Protein AF-A0A7G8WUL8-F1 (afdb_monomer)

Mean predicted aligned error: 6.6 Å

Radius of gyration: 17.65 Å; Cα contacts (8 Å, |Δi|>4): 79; chains: 1; bounding box: 44×27×55 Å

Solvent-accessible surface area (backbone atoms only — not comparable to full-atom values): 6564 Å² total; per-residue (Å²): 138,85,88,88,76,93,75,81,54,93,53,70,53,57,50,49,51,51,50,50,52,53,52,50,50,51,55,49,52,52,48,54,51,52,44,57,76,69,63,61,52,64,77,49,30,41,63,53,10,38,62,48,10,49,48,51,38,53,45,38,56,72,45,48,27,46,50,49,13,63,76,69,70,48,49,69,77,44,41,43,45,54,65,74,70,30,57,71,54,51,47,50,54,25,29,52,50,16,31,51,52,16,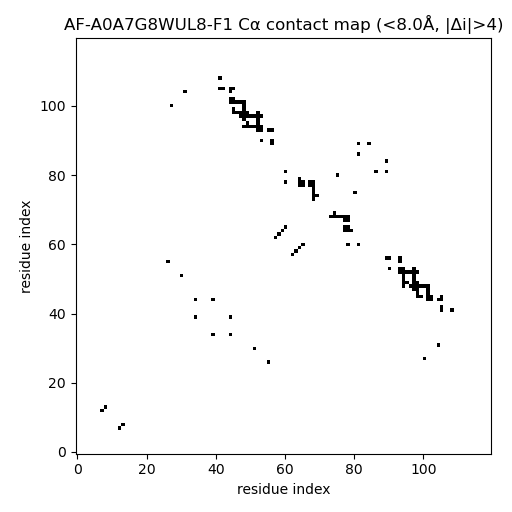45,50,52,36,51,48,56,53,53,53,53,54,56,62,65,73,75,112

Sequence (120 aa):
MMGSEFYFSFGPDVSGVLIHIMVGAGYGAVFAVVVRMLKLGSPMLLVAGLPWGALVFLFSAFLALPLMAAIFNSGDQITHIAKSAGWGTVFTEHLVFGVVLGALLMLGVRSWKRVSSSAV

pLDDT: mean 87.97, std 12.49, range [35.62, 98.25]

Foldseek 3Di:
DDDDPPDDDDPVVVVVVVVVVVVLVVLLVVLVVVCVVVVDDLVVLLVQLQVSLQVCLCCCQPPVQVVVCVVVVVPPVRNCPCVVVPVVVSSVVSSVSSNVSSVVVSVVVVVVVVVVVVVD

Secondary structure (DSSP, 8-state):
---------TTHHHHHHHHHHHHHHHHHHHHHHHHHHTT--TTHHHHHHHHHHHHHHHHIIIIIHHHHHHHTT-THHHHTHHHHS-HHHHHHHHHHHHHHHHHHHHHHHHHHHHHHHT--

Structure (mmCIF, N/CA/C/O backbone):
data_AF-A0A7G8WUL8-F1
#
_entry.id   AF-A0A7G8WUL8-F1
#
loop_
_atom_site.group_PDB
_atom_site.id
_atom_site.type_symbol
_atom_site.label_atom_id
_atom_site.label_alt_id
_atom_site.label_comp_id
_atom_site.label_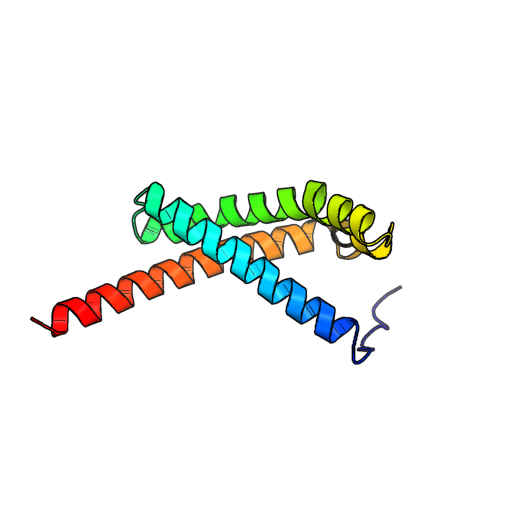asym_id
_atom_site.label_entity_id
_atom_site.label_seq_id
_atom_site.pdbx_PDB_ins_code
_atom_site.Cartn_x
_atom_site.Cartn_y
_atom_site.Cartn_z
_atom_site.occupancy
_atom_site.B_iso_or_equiv
_atom_site.auth_seq_id
_atom_site.auth_comp_id
_atom_site.auth_asym_id
_atom_site.auth_atom_id
_atom_site.pdbx_PDB_model_num
ATOM 1 N N . MET A 1 1 ? 0.607 5.192 -29.927 1.00 35.62 1 MET A N 1
ATOM 2 C CA . MET A 1 1 ? 0.177 3.880 -30.449 1.00 35.62 1 MET A CA 1
ATOM 3 C C . MET A 1 1 ? -0.851 3.324 -29.479 1.00 35.62 1 MET A C 1
ATOM 5 O O . MET A 1 1 ? -0.552 3.247 -28.297 1.00 35.62 1 MET A O 1
ATOM 9 N N . MET A 1 2 ? -2.077 3.083 -29.948 1.00 41.06 2 MET A N 1
ATOM 10 C CA . MET A 1 2 ? -3.180 2.527 -29.156 1.00 41.06 2 MET A CA 1
ATOM 11 C C . MET A 1 2 ? -3.214 1.004 -29.335 1.00 41.06 2 MET A C 1
ATOM 13 O O . MET A 1 2 ? -3.304 0.539 -30.465 1.00 41.06 2 MET A O 1
ATOM 17 N N . GLY A 1 3 ? -3.175 0.270 -28.218 1.00 50.78 3 GLY A N 1
ATOM 18 C CA . GLY A 1 3 ? -3.910 -0.985 -28.010 1.00 50.78 3 GLY A CA 1
ATOM 19 C C . GLY A 1 3 ? -3.618 -2.193 -28.906 1.00 50.78 3 GLY A C 1
ATOM 20 O O . GLY A 1 3 ? -4.551 -2.707 -29.515 1.00 50.78 3 GLY A O 1
ATOM 21 N N . SER A 1 4 ? -2.392 -2.721 -28.916 1.00 56.22 4 SER A N 1
ATOM 22 C CA . SER A 1 4 ? -2.108 -4.028 -29.537 1.00 56.22 4 SER A CA 1
ATOM 23 C C . SER A 1 4 ? -1.293 -4.973 -28.643 1.00 56.22 4 SER A C 1
ATOM 25 O O . SER A 1 4 ? -0.286 -5.503 -29.089 1.00 56.22 4 SER A O 1
ATOM 27 N N . GLU A 1 5 ? -1.710 -5.198 -27.392 1.00 55.25 5 GLU A N 1
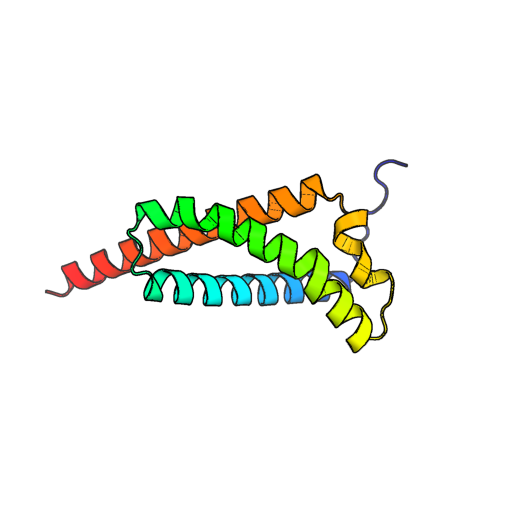ATOM 28 C CA . GLU A 1 5 ? -1.037 -6.131 -26.463 1.00 55.25 5 GLU A CA 1
ATOM 29 C C . GLU A 1 5 ? -2.076 -6.880 -25.592 1.00 55.25 5 GLU A C 1
ATOM 31 O O . GLU A 1 5 ? -2.117 -6.740 -24.376 1.00 55.25 5 GLU A O 1
ATOM 36 N N . PHE A 1 6 ? -2.974 -7.663 -26.204 1.00 58.12 6 PHE A N 1
ATOM 37 C CA . PHE A 1 6 ? -3.731 -8.719 -25.495 1.00 58.12 6 PHE A CA 1
ATOM 38 C C . PHE A 1 6 ? -2.994 -10.064 -25.594 1.00 58.12 6 PHE A C 1
ATOM 40 O O . PHE A 1 6 ? -3.607 -11.116 -25.774 1.00 58.12 6 PHE A O 1
ATOM 47 N N . TYR A 1 7 ? -1.665 -10.037 -25.559 1.00 59.44 7 TYR A N 1
ATOM 48 C CA . TYR A 1 7 ? -0.856 -11.244 -25.599 1.00 59.44 7 TYR A CA 1
ATOM 49 C C . TYR A 1 7 ? -0.371 -11.551 -24.187 1.00 59.44 7 TYR A C 1
ATOM 51 O O .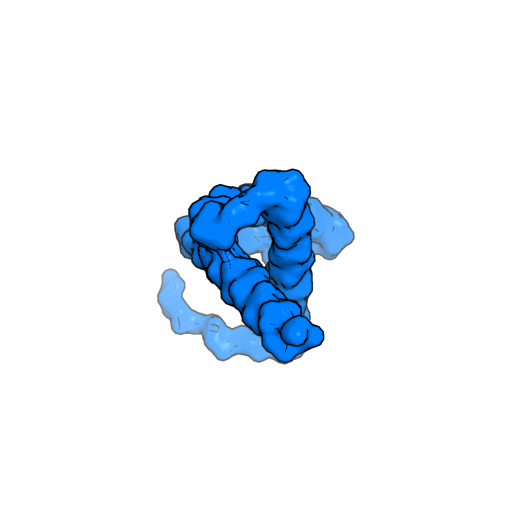 TYR A 1 7 ? 0.511 -10.875 -23.670 1.00 59.44 7 TYR A O 1
ATOM 59 N N . PHE A 1 8 ? -0.979 -12.562 -23.566 1.00 64.50 8 PHE A N 1
ATOM 60 C CA . PHE A 1 8 ? -0.523 -13.079 -22.283 1.00 64.50 8 PHE A CA 1
ATOM 61 C C . PHE A 1 8 ? 0.480 -14.208 -22.519 1.00 64.50 8 PHE A C 1
ATOM 63 O O . PHE A 1 8 ? 0.140 -15.261 -23.065 1.00 64.50 8 PHE A O 1
ATOM 70 N N . SER A 1 9 ? 1.718 -14.005 -22.090 1.00 75.62 9 SER A N 1
ATOM 71 C CA . SER A 1 9 ? 2.714 -15.060 -22.000 1.00 75.62 9 SER A CA 1
ATOM 72 C C . SER A 1 9 ? 2.441 -15.925 -20.767 1.00 75.62 9 SER A C 1
ATOM 74 O O . SER A 1 9 ? 2.491 -15.485 -19.614 1.00 75.62 9 SER A O 1
ATOM 76 N N . PHE A 1 10 ? 2.127 -17.199 -21.009 1.00 71.06 10 PHE A N 1
ATOM 77 C CA . PHE A 1 10 ? 1.960 -18.172 -19.936 1.00 71.06 10 PHE A CA 1
ATOM 78 C C . PHE A 1 10 ? 3.305 -18.358 -19.214 1.00 71.06 10 PHE A C 1
ATOM 80 O O . PHE A 1 10 ? 4.262 -18.870 -19.788 1.00 71.06 10 PHE A O 1
ATOM 87 N N . GLY A 1 11 ? 3.389 -17.889 -17.967 1.00 80.31 11 GLY A N 1
ATOM 88 C CA . GLY A 1 11 ? 4.616 -17.867 -17.166 1.00 80.31 11 GLY A CA 1
ATOM 89 C C . GLY A 1 11 ? 4.852 -16.492 -16.534 1.00 80.31 11 GLY A C 1
ATOM 90 O O . GLY A 1 11 ? 4.453 -16.318 -15.382 1.00 80.31 11 GLY A O 1
ATOM 91 N N . PRO A 1 12 ? 5.464 -15.523 -17.243 1.00 80.69 12 PRO A N 1
ATOM 92 C CA . PRO A 1 12 ? 5.743 -14.183 -16.715 1.00 80.69 12 PRO A CA 1
ATOM 93 C C . PRO A 1 12 ? 4.500 -13.439 -16.218 1.00 80.69 12 PRO A C 1
ATOM 95 O O . PRO A 1 12 ? 4.528 -12.847 -15.142 1.00 80.69 12 PRO A O 1
ATOM 98 N N . ASP A 1 13 ? 3.386 -13.521 -16.945 1.00 81.75 13 ASP A N 1
ATOM 99 C CA . ASP A 1 13 ? 2.196 -12.751 -16.571 1.00 81.75 13 ASP A CA 1
ATOM 100 C C . ASP A 1 13 ? 1.466 -13.387 -15.389 1.00 81.75 13 ASP A C 1
ATOM 102 O O . ASP A 1 13 ? 1.016 -12.701 -14.473 1.00 81.75 13 ASP A O 1
ATOM 106 N N . VAL A 1 14 ? 1.407 -14.721 -15.360 1.00 87.94 14 VAL A N 1
ATOM 107 C CA . VAL A 1 14 ? 0.818 -15.467 -14.240 1.00 87.94 14 VAL A CA 1
ATOM 108 C C . VAL A 1 14 ? 1.646 -15.266 -12.973 1.00 87.94 14 VAL A C 1
ATOM 110 O O . VAL A 1 14 ? 1.084 -15.012 -11.909 1.00 87.94 14 VAL A O 1
ATOM 113 N N . SER A 1 15 ? 2.976 -15.350 -13.069 1.00 86.44 15 SER A N 1
ATOM 114 C CA . SER A 1 15 ? 3.854 -15.122 -11.921 1.00 86.44 15 SER A CA 1
ATOM 115 C C . SER A 1 15 ? 3.770 -13.674 -11.441 1.00 86.44 15 SER A C 1
ATOM 117 O O . SER A 1 15 ? 3.651 -13.453 -10.237 1.00 86.44 15 SER A O 1
ATOM 119 N N . GLY A 1 16 ? 3.717 -12.704 -12.358 1.00 85.69 16 GLY A N 1
ATOM 120 C CA . GLY A 1 16 ? 3.494 -11.294 -12.049 1.00 85.69 16 GLY A CA 1
ATOM 121 C C . GLY A 1 16 ? 2.196 -11.069 -11.273 1.00 85.69 16 GLY A C 1
ATOM 122 O O . GLY A 1 16 ? 2.222 -10.453 -10.208 1.00 85.69 16 GLY A O 1
ATOM 123 N N . VAL A 1 17 ? 1.079 -11.636 -11.738 1.00 87.81 17 VAL A N 1
ATOM 124 C CA . VAL A 1 17 ? -0.218 -11.565 -11.042 1.00 87.81 17 VAL A CA 1
ATOM 125 C C . VAL A 1 17 ? -0.149 -12.218 -9.660 1.00 87.81 17 VAL A C 1
ATOM 127 O O . VAL A 1 17 ? -0.604 -11.628 -8.681 1.00 87.81 17 VAL A O 1
ATOM 130 N N . LEU A 1 18 ? 0.444 -13.408 -9.543 1.00 92.50 18 LEU A N 1
ATOM 131 C CA . LEU A 1 18 ? 0.571 -14.107 -8.261 1.00 92.50 18 LEU A CA 1
ATOM 132 C C . LEU A 1 18 ? 1.410 -13.312 -7.257 1.00 92.50 18 LEU A C 1
ATOM 134 O O . LEU A 1 18 ? 1.004 -13.159 -6.104 1.00 92.50 18 LEU A O 1
ATOM 138 N N . ILE A 1 19 ? 2.553 -12.778 -7.689 1.00 90.25 19 ILE A N 1
ATOM 139 C CA . ILE A 1 19 ? 3.410 -11.926 -6.860 1.00 90.25 19 ILE A CA 1
ATOM 140 C C . ILE A 1 19 ? 2.644 -10.671 -6.445 1.00 90.25 19 ILE A C 1
ATOM 142 O O . ILE A 1 19 ? 2.654 -10.318 -5.268 1.00 90.25 19 ILE A O 1
ATOM 146 N N . HIS A 1 20 ? 1.921 -10.040 -7.370 1.00 90.81 20 HIS A N 1
ATOM 147 C CA . HIS A 1 20 ? 1.127 -8.853 -7.079 1.00 90.81 20 HIS A CA 1
ATOM 148 C C . HIS A 1 20 ? 0.050 -9.126 -6.016 1.00 90.81 20 HIS A C 1
ATOM 150 O O . HIS A 1 20 ? -0.076 -8.368 -5.053 1.00 90.81 20 HIS A O 1
ATOM 156 N N . ILE A 1 21 ? -0.672 -10.247 -6.128 1.00 93.62 21 ILE A N 1
ATOM 157 C CA . ILE A 1 21 ? -1.674 -10.667 -5.137 1.00 93.62 21 ILE A CA 1
ATOM 158 C C . ILE A 1 21 ? -1.018 -10.946 -3.780 1.00 93.62 21 ILE A C 1
ATOM 160 O O . ILE A 1 21 ? -1.517 -10.479 -2.756 1.00 93.62 21 ILE A O 1
ATOM 164 N N . MET A 1 22 ? 0.100 -11.679 -3.749 1.00 95.69 22 MET A N 1
ATOM 165 C CA . MET A 1 22 ? 0.807 -12.009 -2.505 1.00 95.69 22 MET A CA 1
ATOM 166 C C . MET A 1 22 ? 1.328 -10.758 -1.790 1.00 95.69 22 MET A C 1
ATOM 168 O O . MET A 1 22 ? 1.138 -10.610 -0.583 1.00 95.69 22 MET A O 1
ATOM 172 N N . VAL A 1 23 ? 1.936 -9.831 -2.530 1.00 94.75 23 VAL A N 1
ATOM 173 C CA . VAL A 1 23 ? 2.424 -8.555 -1.991 1.00 94.75 23 VAL A CA 1
ATOM 174 C C . VAL A 1 23 ? 1.255 -7.696 -1.500 1.00 94.75 23 VAL A C 1
ATOM 176 O O . VAL A 1 23 ? 1.307 -7.170 -0.386 1.00 94.75 23 VAL A O 1
ATOM 179 N N . GLY A 1 24 ? 0.162 -7.619 -2.267 1.00 95.69 24 GLY A N 1
ATOM 180 C CA . GLY A 1 24 ? -1.064 -6.929 -1.861 1.00 95.69 24 GLY A CA 1
ATOM 181 C C . GLY A 1 24 ? -1.664 -7.498 -0.571 1.00 95.69 24 GLY A C 1
ATOM 182 O O . GLY A 1 24 ? -2.013 -6.742 0.339 1.00 95.69 24 GLY A O 1
ATOM 183 N N . ALA A 1 25 ? -1.716 -8.826 -0.438 1.00 96.31 25 ALA A N 1
ATOM 184 C CA . ALA A 1 25 ? -2.146 -9.498 0.787 1.00 96.31 25 ALA A CA 1
ATOM 185 C C . ALA A 1 25 ? -1.210 -9.196 1.970 1.00 96.31 25 ALA A C 1
ATOM 187 O O . ALA A 1 25 ? -1.686 -8.958 3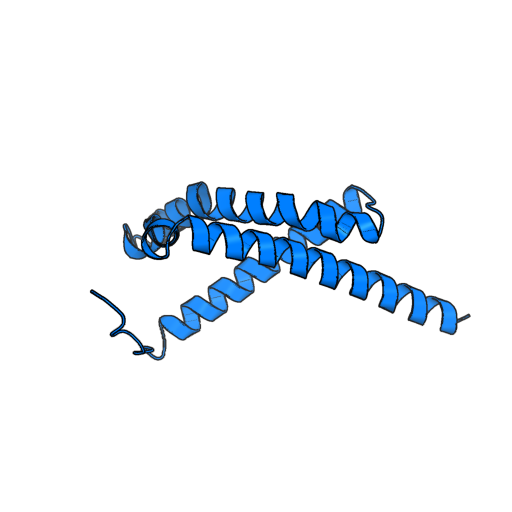.082 1.00 96.31 25 ALA A O 1
ATOM 188 N N . GLY A 1 26 ? 0.104 -9.134 1.730 1.00 97.56 26 GLY A N 1
ATOM 189 C CA . GLY A 1 26 ? 1.104 -8.728 2.719 1.00 97.56 26 GLY A CA 1
ATOM 190 C C . GLY A 1 26 ? 0.851 -7.319 3.261 1.00 97.56 26 GLY A C 1
ATOM 191 O O . GLY A 1 26 ? 0.721 -7.141 4.474 1.00 97.56 26 GLY A O 1
ATOM 192 N N . TYR A 1 27 ? 0.680 -6.324 2.383 1.00 97.75 27 TYR A N 1
ATOM 193 C CA . TYR A 1 27 ? 0.285 -4.973 2.802 1.00 97.75 27 TYR A CA 1
ATOM 194 C C . TYR A 1 27 ? -1.064 -4.966 3.530 1.00 97.75 27 TYR A C 1
ATOM 196 O O . TYR A 1 27 ? -1.231 -4.246 4.514 1.00 97.75 27 TYR A O 1
ATOM 204 N N . GLY A 1 28 ? -2.009 -5.799 3.090 1.00 96.75 28 GLY A N 1
ATOM 205 C CA . GLY A 1 28 ? -3.298 -5.989 3.748 1.00 96.75 28 GLY A CA 1
ATOM 206 C C . GLY A 1 28 ? -3.180 -6.459 5.198 1.00 96.75 28 GLY A C 1
ATOM 207 O O . GLY A 1 28 ? -3.827 -5.911 6.094 1.00 96.75 28 GLY A O 1
ATOM 208 N N . ALA A 1 29 ? -2.311 -7.438 5.447 1.00 97.38 29 ALA A N 1
ATOM 209 C CA . ALA A 1 29 ? -2.037 -7.946 6.785 1.00 97.38 29 ALA A CA 1
ATOM 210 C C . ALA A 1 29 ? -1.400 -6.872 7.680 1.00 97.38 29 ALA A C 1
ATOM 212 O O . ALA A 1 29 ? -1.832 -6.689 8.820 1.00 97.38 29 ALA A O 1
ATOM 213 N N . VAL A 1 30 ? -0.429 -6.112 7.158 1.00 97.69 30 VAL A N 1
ATOM 214 C CA . VAL A 1 30 ? 0.194 -5.006 7.905 1.00 97.69 30 VAL A CA 1
ATOM 215 C C . VAL A 1 30 ? -0.845 -3.944 8.266 1.00 97.69 30 VAL A C 1
ATOM 217 O O . VAL A 1 30 ? -0.903 -3.521 9.420 1.00 97.69 30 VAL A O 1
ATOM 220 N N . PHE A 1 31 ? -1.722 -3.563 7.335 1.00 97.19 31 PHE A N 1
ATOM 221 C CA . PHE A 1 31 ? -2.810 -2.629 7.621 1.00 97.19 31 PHE A CA 1
ATOM 222 C C . PHE A 1 31 ? -3.712 -3.122 8.752 1.00 97.19 31 PHE A C 1
ATOM 224 O O . PHE A 1 31 ? -4.015 -2.365 9.672 1.00 97.19 31 PHE A O 1
ATOM 231 N N . ALA A 1 32 ? -4.111 -4.397 8.724 1.00 95.12 32 ALA A N 1
ATOM 232 C CA . ALA A 1 32 ? -4.947 -4.985 9.766 1.00 95.12 32 ALA A CA 1
ATOM 233 C C . ALA A 1 32 ? -4.276 -4.917 11.149 1.00 95.12 32 ALA A C 1
ATOM 235 O O . ALA A 1 32 ? -4.937 -4.598 12.143 1.00 95.12 32 ALA A O 1
ATOM 236 N N . VAL A 1 33 ? -2.962 -5.161 11.214 1.00 96.56 33 VAL A N 1
ATOM 237 C CA . VAL A 1 33 ? -2.166 -5.009 12.441 1.00 96.56 33 VAL A CA 1
ATOM 238 C C . VAL A 1 33 ? -2.151 -3.551 12.904 1.00 96.56 33 VAL A C 1
ATOM 240 O O . VAL A 1 33 ? -2.477 -3.284 14.061 1.00 96.56 33 VAL A O 1
ATOM 243 N N . VAL A 1 34 ? -1.853 -2.601 12.014 1.00 95.88 34 VAL A N 1
ATOM 244 C CA . VAL A 1 34 ? -1.810 -1.162 12.330 1.00 95.88 34 VAL A CA 1
ATOM 245 C C . VAL A 1 34 ? -3.159 -0.674 12.857 1.00 95.88 34 VAL A C 1
ATOM 247 O O . VAL A 1 34 ? -3.239 -0.068 13.924 1.00 95.88 34 VAL A O 1
ATOM 250 N N . VAL A 1 35 ? -4.243 -0.999 12.158 1.00 94.88 35 VAL A N 1
ATOM 251 C CA . VAL A 1 35 ? -5.615 -0.676 12.561 1.00 94.88 35 VAL A CA 1
ATOM 252 C C . VAL A 1 35 ? -5.936 -1.227 13.951 1.00 94.88 35 VAL A C 1
ATOM 254 O O . VAL A 1 35 ? -6.544 -0.531 14.770 1.00 94.88 35 VAL A O 1
ATOM 257 N N . ARG A 1 36 ? -5.531 -2.474 14.231 1.00 92.19 36 ARG A N 1
ATOM 258 C CA . ARG A 1 36 ? -5.732 -3.116 15.535 1.00 92.19 36 ARG A CA 1
ATOM 259 C C . ARG A 1 36 ? -4.961 -2.392 16.636 1.00 92.19 36 ARG A C 1
ATOM 261 O O . ARG A 1 36 ? -5.520 -2.178 17.710 1.00 92.19 36 ARG A O 1
ATOM 268 N N . MET A 1 37 ? -3.714 -2.001 16.377 1.00 95.31 37 MET A N 1
ATOM 269 C CA . MET A 1 37 ? -2.888 -1.244 17.325 1.00 95.31 37 MET A CA 1
ATOM 270 C C . MET A 1 37 ? -3.492 0.130 17.632 1.00 95.31 37 MET A C 1
ATOM 272 O O . MET A 1 37 ? -3.526 0.543 18.789 1.00 95.31 37 MET A O 1
ATOM 276 N N . LEU A 1 38 ? -4.037 0.798 16.614 1.00 93.81 38 LEU A N 1
ATOM 277 C CA . LEU A 1 38 ? -4.693 2.102 16.734 1.00 93.81 38 LEU A CA 1
ATOM 278 C C . LEU A 1 38 ? -6.129 2.025 17.278 1.00 93.81 38 LEU A C 1
ATOM 280 O O . LEU A 1 38 ? -6.744 3.061 17.521 1.00 93.81 38 LEU A O 1
ATOM 284 N N . LYS A 1 39 ? -6.670 0.815 17.480 1.00 91.38 39 LYS A N 1
ATOM 285 C CA . LYS A 1 39 ? -8.030 0.563 17.988 1.00 91.38 39 LYS A CA 1
ATOM 286 C C . LYS A 1 39 ? -9.115 1.318 17.203 1.00 91.38 39 LYS A C 1
ATOM 288 O O . LYS A 1 39 ? -10.081 1.808 17.787 1.00 91.38 39 LYS A O 1
ATOM 293 N N . LEU A 1 40 ? -8.962 1.420 15.881 1.00 90.00 40 LEU A N 1
ATOM 294 C CA . LEU A 1 40 ? -9.882 2.205 15.056 1.00 90.00 40 LEU A CA 1
ATOM 295 C C . LEU A 1 40 ? -11.298 1.608 15.045 1.00 90.00 40 LEU A C 1
ATOM 297 O O . LEU A 1 40 ? -11.494 0.393 14.960 1.00 90.00 40 LEU A O 1
ATOM 301 N N . GLY A 1 41 ? -12.301 2.488 15.098 1.00 87.38 41 GLY A N 1
ATOM 302 C CA . GLY A 1 41 ? -13.708 2.114 14.970 1.00 87.38 41 GLY A CA 1
ATOM 303 C C . GLY A 1 41 ? -14.065 1.649 13.553 1.00 87.38 41 GLY A C 1
ATOM 304 O O . GLY A 1 41 ? -13.426 2.024 12.577 1.00 87.38 41 GLY A O 1
ATOM 305 N N . SER A 1 42 ? -15.137 0.864 13.424 1.00 84.56 42 SER A N 1
ATOM 306 C CA . SER A 1 42 ? -15.534 0.222 12.158 1.00 84.56 42 SER A CA 1
ATOM 307 C C . SER A 1 42 ? -15.707 1.200 10.971 1.00 84.56 42 SER A C 1
ATOM 309 O O . SER A 1 42 ? -15.187 0.900 9.900 1.00 84.56 42 SER A O 1
ATOM 311 N N . PRO A 1 43 ? -16.334 2.389 11.119 1.00 88.88 43 PRO A N 1
ATOM 312 C CA . PRO A 1 43 ? -16.399 3.379 10.033 1.00 88.88 43 PRO A CA 1
ATOM 313 C C . PRO A 1 43 ? -15.046 4.020 9.694 1.00 88.88 43 PRO A C 1
ATOM 315 O O . PRO A 1 43 ? -14.801 4.365 8.541 1.00 88.88 43 PRO A O 1
ATOM 318 N N . MET A 1 44 ? -14.147 4.147 10.677 1.00 92.31 44 MET A N 1
ATOM 319 C CA . MET A 1 44 ? -12.817 4.733 10.470 1.00 92.31 44 MET A CA 1
ATOM 320 C C . MET A 1 44 ? -11.934 3.852 9.579 1.00 92.31 44 MET A C 1
ATOM 322 O O . MET A 1 44 ? -10.976 4.358 9.011 1.00 92.31 44 MET A O 1
ATOM 326 N N . LEU A 1 45 ? -12.262 2.566 9.406 1.00 92.62 45 LEU A N 1
ATOM 327 C CA . LEU A 1 45 ? -11.522 1.644 8.537 1.00 92.62 45 LEU A CA 1
ATOM 328 C C . LEU A 1 45 ? -11.570 2.052 7.064 1.00 92.62 45 LEU A C 1
ATOM 330 O O . LEU A 1 45 ? -10.564 1.939 6.371 1.00 92.62 45 LEU A O 1
ATOM 334 N N . LEU A 1 46 ? -12.715 2.562 6.599 1.00 93.06 46 LEU A N 1
ATOM 335 C CA . LEU A 1 46 ? -12.868 3.046 5.224 1.00 93.06 46 LEU A CA 1
ATOM 336 C C . LEU A 1 46 ? -12.011 4.291 4.988 1.00 93.06 46 LEU A C 1
ATOM 338 O O . LEU A 1 46 ? -11.289 4.377 3.999 1.00 93.06 46 LEU A O 1
ATOM 342 N N . VAL A 1 47 ? -12.053 5.227 5.940 1.00 94.81 47 VAL A N 1
ATOM 343 C CA . VAL A 1 47 ? -11.282 6.474 5.877 1.00 94.81 47 VAL A CA 1
ATOM 344 C C . VAL A 1 47 ? -9.787 6.200 6.004 1.00 94.81 47 VAL A C 1
ATOM 346 O O . VAL A 1 47 ? -9.014 6.797 5.270 1.00 94.81 47 VAL A O 1
ATOM 349 N N . ALA A 1 48 ? -9.375 5.280 6.881 1.00 95.81 48 ALA A N 1
ATOM 350 C CA . ALA A 1 48 ? -7.978 4.881 7.057 1.00 95.81 48 ALA A CA 1
ATOM 351 C C . ALA A 1 48 ? -7.423 4.092 5.860 1.00 95.81 48 ALA A C 1
ATOM 353 O O . ALA A 1 48 ? -6.215 4.103 5.627 1.00 95.81 48 ALA A O 1
ATOM 354 N N . GLY A 1 49 ? -8.296 3.448 5.081 1.00 97.00 49 GLY A N 1
ATOM 355 C CA . GLY A 1 49 ? -7.929 2.751 3.853 1.00 97.00 49 GLY A CA 1
ATOM 356 C C . GLY A 1 49 ? -7.333 3.677 2.792 1.00 97.00 49 GLY A C 1
ATOM 357 O O . GLY A 1 49 ? -6.333 3.327 2.177 1.00 97.00 49 GLY A O 1
ATOM 358 N N . LEU A 1 50 ? -7.877 4.886 2.617 1.00 97.12 50 LEU A N 1
ATOM 359 C CA . LEU A 1 50 ? -7.367 5.866 1.645 1.00 97.12 50 LEU A CA 1
ATOM 360 C C . LEU A 1 50 ? -5.890 6.254 1.858 1.00 97.12 50 LEU A C 1
ATOM 362 O O . LEU A 1 50 ? -5.091 6.044 0.942 1.00 97.12 50 LEU A O 1
ATOM 366 N N . PRO A 1 51 ? -5.481 6.795 3.026 1.00 97.56 51 PRO A N 1
ATOM 367 C CA . PRO A 1 51 ? -4.087 7.135 3.268 1.00 97.56 51 PRO A CA 1
ATOM 368 C C . PRO A 1 51 ? -3.200 5.887 3.273 1.00 97.56 51 PRO A C 1
ATOM 370 O O . PRO A 1 51 ? -2.055 5.975 2.846 1.00 97.56 51 PRO A O 1
ATOM 373 N N . TRP A 1 52 ? -3.714 4.719 3.679 1.00 98.12 52 TRP A N 1
ATOM 374 C CA . TRP A 1 52 ? -2.964 3.470 3.561 1.00 98.12 52 TRP A CA 1
ATOM 375 C C . TRP A 1 52 ? -2.653 3.113 2.104 1.00 98.12 52 TRP A C 1
ATOM 377 O O . TRP A 1 52 ? -1.501 2.848 1.776 1.00 98.12 52 TRP A O 1
ATOM 387 N N . GLY A 1 53 ? -3.647 3.167 1.216 1.00 98.00 53 GLY A N 1
ATOM 388 C CA . GLY A 1 53 ? -3.459 2.946 -0.218 1.00 98.00 53 GLY A CA 1
ATOM 389 C C . GLY A 1 53 ? -2.429 3.902 -0.822 1.00 98.00 53 GLY A C 1
ATOM 390 O O . GLY A 1 53 ? -1.505 3.470 -1.509 1.00 98.00 53 GLY A O 1
ATOM 391 N N . ALA A 1 54 ? -2.518 5.191 -0.481 1.00 98.06 54 ALA A N 1
ATOM 392 C CA . ALA A 1 54 ? -1.535 6.188 -0.901 1.00 98.06 54 ALA A CA 1
ATOM 393 C C . ALA A 1 54 ? -0.116 5.860 -0.399 1.00 98.06 54 ALA A C 1
ATOM 395 O O . ALA A 1 54 ? 0.844 5.957 -1.161 1.00 98.06 54 ALA A O 1
ATOM 396 N N . LEU A 1 55 ? 0.026 5.431 0.858 1.00 98.25 55 LEU A N 1
ATOM 397 C CA . LEU A 1 55 ? 1.314 5.019 1.421 1.00 98.25 55 LEU A CA 1
ATOM 398 C C . LEU A 1 55 ? 1.881 3.785 0.717 1.00 98.25 55 LEU A C 1
ATOM 400 O O . LEU A 1 55 ? 3.070 3.768 0.409 1.00 98.25 55 LEU A O 1
ATOM 404 N N . VAL A 1 56 ? 1.051 2.779 0.427 1.00 98.06 56 VAL A N 1
ATOM 405 C CA . VAL A 1 56 ? 1.478 1.583 -0.315 1.00 98.06 56 VAL A CA 1
ATOM 406 C C . VAL A 1 56 ? 1.955 1.964 -1.709 1.00 98.06 56 VAL A C 1
ATOM 408 O O . VAL A 1 56 ? 3.006 1.484 -2.127 1.00 98.06 56 VAL A O 1
ATOM 411 N N . PHE A 1 57 ? 1.249 2.860 -2.402 1.00 97.19 57 PHE A N 1
ATOM 412 C CA . PHE A 1 57 ? 1.700 3.381 -3.690 1.00 97.19 57 PHE A CA 1
ATOM 413 C C . PHE A 1 57 ? 3.064 4.063 -3.577 1.00 97.19 57 PHE A C 1
ATOM 415 O O . PHE A 1 57 ? 3.981 3.699 -4.306 1.00 97.19 57 PHE A O 1
ATOM 422 N N . LEU A 1 58 ? 3.216 5.022 -2.656 1.00 97.31 58 LEU A N 1
ATOM 423 C CA . LEU A 1 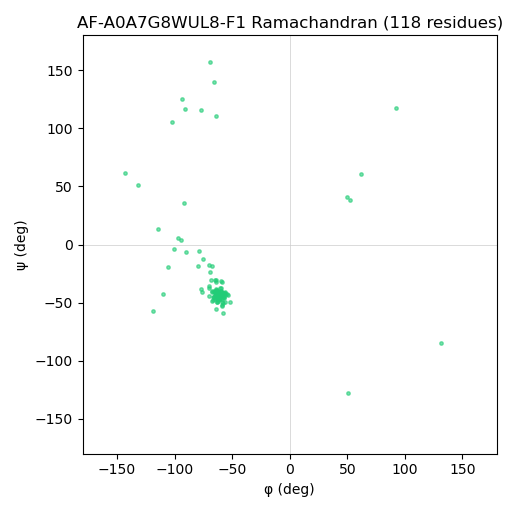58 ? 4.462 5.774 -2.501 1.00 97.31 58 LEU A CA 1
ATOM 424 C C . LEU A 1 58 ? 5.626 4.842 -2.156 1.00 97.31 58 LEU A C 1
ATOM 426 O O . LEU A 1 58 ? 6.686 4.899 -2.777 1.00 97.31 58 LEU A O 1
ATOM 430 N N . PHE A 1 59 ? 5.417 3.941 -1.201 1.00 97.31 59 PHE A N 1
ATOM 431 C CA . PHE A 1 59 ? 6.425 2.964 -0.826 1.00 97.31 59 PHE A CA 1
ATOM 432 C C . PHE A 1 59 ? 6.778 2.046 -2.000 1.00 97.31 59 PHE A C 1
ATOM 434 O O . PHE A 1 59 ? 7.953 1.816 -2.274 1.00 97.31 59 PHE A O 1
ATOM 441 N N . SER A 1 60 ? 5.782 1.549 -2.730 1.00 95.19 60 SER A N 1
ATOM 442 C CA . SER A 1 60 ? 6.019 0.620 -3.835 1.00 95.19 60 SER A CA 1
ATOM 443 C C . SER A 1 60 ? 6.745 1.299 -4.990 1.00 95.19 60 SER A C 1
ATOM 445 O O . SER A 1 60 ? 7.763 0.798 -5.459 1.00 95.19 60 SER A O 1
ATOM 447 N N . ALA A 1 61 ? 6.265 2.469 -5.402 1.00 94.12 61 ALA A N 1
ATOM 448 C CA . ALA A 1 61 ? 6.795 3.221 -6.527 1.00 94.12 61 ALA A CA 1
ATOM 449 C C . ALA A 1 61 ? 8.229 3.711 -6.313 1.00 94.12 61 ALA A C 1
ATOM 451 O O . ALA A 1 61 ? 9.031 3.677 -7.245 1.00 94.12 61 ALA A O 1
ATOM 452 N N . PHE A 1 62 ? 8.541 4.187 -5.106 1.00 95.06 62 PHE A N 1
ATOM 453 C CA . PHE A 1 62 ? 9.798 4.886 -4.844 1.00 95.06 62 PHE A CA 1
ATOM 454 C C . PHE A 1 62 ? 10.814 4.060 -4.055 1.00 95.06 62 PHE A C 1
ATOM 456 O O . PHE A 1 62 ? 11.996 4.388 -4.093 1.00 95.06 62 PHE A O 1
ATOM 463 N N . LEU A 1 63 ? 10.390 3.008 -3.346 1.00 95.38 63 LEU A N 1
ATOM 464 C CA . LEU A 1 63 ? 11.293 2.160 -2.564 1.00 95.38 63 LEU A CA 1
ATOM 465 C C . LEU A 1 63 ? 11.275 0.711 -3.046 1.00 95.38 63 LEU A C 1
ATOM 467 O O . LEU A 1 63 ? 12.324 0.184 -3.409 1.00 95.38 63 LEU A O 1
ATOM 471 N N . ALA A 1 64 ? 10.110 0.059 -3.062 1.00 94.00 64 ALA A N 1
ATOM 472 C CA . ALA A 1 64 ? 10.049 -1.381 -3.306 1.00 94.00 64 ALA A CA 1
ATOM 473 C C . ALA A 1 64 ? 10.473 -1.746 -4.734 1.00 94.00 64 ALA A C 1
ATOM 475 O O . ALA A 1 64 ? 11.309 -2.629 -4.900 1.00 94.00 64 ALA A O 1
ATOM 476 N N . LEU A 1 65 ? 9.949 -1.064 -5.758 1.00 92.62 65 LEU A N 1
ATOM 477 C CA . LEU A 1 65 ? 10.278 -1.361 -7.155 1.00 92.62 65 LEU A CA 1
ATOM 478 C C . LEU A 1 65 ? 11.769 -1.136 -7.470 1.00 92.62 65 LEU A C 1
ATOM 480 O O . LEU A 1 65 ? 12.381 -2.071 -7.988 1.00 92.62 65 LEU A O 1
ATOM 484 N N . PRO A 1 66 ? 12.400 0.009 -7.121 1.00 93.44 66 PRO A N 1
ATOM 485 C CA . PRO A 1 66 ? 13.842 0.178 -7.315 1.00 93.44 66 PRO A CA 1
ATOM 486 C C . PRO A 1 66 ? 14.678 -0.857 -6.554 1.00 93.44 66 PRO A C 1
ATOM 488 O O . PRO A 1 66 ? 15.657 -1.379 -7.086 1.00 93.44 66 PRO A O 1
ATOM 491 N N . LEU A 1 67 ? 14.281 -1.192 -5.322 1.00 94.62 67 LEU A N 1
ATOM 492 C CA . LEU A 1 67 ? 14.983 -2.189 -4.517 1.00 94.62 67 LEU A CA 1
ATOM 493 C C . LEU A 1 67 ? 14.894 -3.584 -5.145 1.00 94.62 67 LEU A C 1
ATOM 495 O O . LEU A 1 67 ? 15.907 -4.268 -5.263 1.00 94.62 67 LEU A O 1
ATOM 499 N N . MET A 1 68 ? 13.703 -4.003 -5.576 1.00 91.50 68 MET A N 1
ATOM 500 C CA . MET A 1 68 ? 13.523 -5.291 -6.248 1.00 91.50 68 MET A CA 1
ATOM 501 C C . MET A 1 68 ? 14.286 -5.330 -7.572 1.00 91.50 68 MET A C 1
ATOM 503 O O . MET A 1 68 ? 14.923 -6.336 -7.870 1.00 91.50 68 MET A O 1
ATOM 507 N N . ALA A 1 69 ? 14.302 -4.230 -8.327 1.00 92.44 69 ALA A N 1
ATOM 508 C CA . ALA A 1 69 ? 15.070 -4.152 -9.562 1.00 92.44 69 ALA A CA 1
ATOM 509 C C . ALA A 1 69 ? 16.576 -4.346 -9.342 1.00 92.44 69 ALA A C 1
ATOM 511 O O . ALA A 1 69 ? 17.233 -5.004 -10.150 1.00 92.44 69 ALA A O 1
ATOM 512 N N . ALA A 1 70 ? 17.108 -3.818 -8.236 1.00 93.75 70 ALA A N 1
ATOM 513 C CA . ALA A 1 70 ? 18.494 -4.023 -7.837 1.00 93.75 70 ALA A CA 1
ATOM 514 C C . ALA A 1 70 ? 18.762 -5.470 -7.383 1.00 93.75 70 ALA A C 1
ATOM 516 O O . ALA A 1 70 ? 19.753 -6.063 -7.800 1.00 93.75 70 ALA A O 1
ATOM 517 N N . ILE A 1 71 ? 17.873 -6.058 -6.572 1.00 94.38 71 ILE A N 1
ATOM 518 C CA . ILE A 1 71 ? 18.017 -7.434 -6.060 1.00 94.38 71 ILE A CA 1
ATOM 519 C C . ILE A 1 71 ? 17.976 -8.463 -7.194 1.00 94.38 71 ILE A C 1
ATOM 521 O O . ILE A 1 71 ? 18.775 -9.396 -7.211 1.00 94.38 71 ILE A O 1
ATOM 525 N N . PHE A 1 72 ? 17.057 -8.294 -8.144 1.00 90.38 72 PHE A N 1
ATOM 526 C CA . PHE A 1 72 ? 16.856 -9.234 -9.247 1.00 90.38 72 PHE A CA 1
ATOM 527 C C . PHE A 1 72 ? 17.624 -8.857 -10.521 1.00 90.38 72 PHE A C 1
ATOM 529 O O . PHE A 1 72 ? 17.483 -9.539 -11.533 1.00 90.38 72 PHE A O 1
ATOM 536 N N . ASN A 1 73 ? 18.438 -7.794 -10.481 1.00 91.75 73 ASN A N 1
ATOM 537 C CA . ASN A 1 73 ? 19.197 -7.271 -11.621 1.00 91.75 73 ASN A CA 1
ATOM 538 C C . ASN A 1 73 ? 18.330 -7.066 -12.885 1.00 91.75 73 ASN A C 1
ATOM 540 O O . ASN A 1 73 ? 18.735 -7.389 -14.001 1.00 91.75 73 ASN A O 1
ATOM 544 N N . SER A 1 74 ? 17.108 -6.560 -12.706 1.00 85.06 74 SER A N 1
ATOM 545 C CA . SER A 1 74 ? 16.105 -6.430 -13.774 1.00 85.06 74 SER A CA 1
ATOM 546 C C . SER A 1 74 ? 16.004 -5.012 -14.353 1.00 85.06 74 SER A C 1
ATOM 548 O O . SER A 1 74 ? 15.228 -4.776 -15.279 1.00 85.06 74 SER A O 1
ATOM 550 N N . GLY A 1 75 ? 16.745 -4.050 -13.791 1.00 87.06 75 GLY A N 1
ATOM 551 C CA . GLY A 1 75 ? 16.822 -2.669 -14.274 1.00 87.06 75 GLY A CA 1
ATOM 552 C C . GLY A 1 75 ? 15.453 -2.014 -14.500 1.00 87.06 75 GLY A C 1
ATOM 553 O O . GLY A 1 75 ? 14.577 -2.018 -13.625 1.00 87.06 75 GLY A O 1
ATOM 554 N N . ASP A 1 76 ? 15.259 -1.463 -15.696 1.00 84.88 76 ASP A N 1
ATOM 555 C CA . ASP A 1 76 ? 14.071 -0.680 -16.055 1.00 84.88 76 ASP A CA 1
ATOM 556 C C . ASP A 1 76 ? 12.791 -1.511 -16.172 1.00 84.88 76 ASP A C 1
ATOM 558 O O . ASP A 1 76 ? 11.698 -0.948 -16.077 1.00 84.88 76 ASP A O 1
ATOM 562 N N . GLN A 1 77 ? 12.906 -2.839 -16.309 1.00 80.06 77 GLN A N 1
ATOM 563 C CA . GLN A 1 77 ? 11.741 -3.724 -16.404 1.00 80.06 77 GLN A CA 1
ATOM 564 C C . GLN A 1 77 ? 10.848 -3.636 -15.163 1.00 80.06 77 GLN A C 1
ATOM 566 O O . GLN A 1 77 ? 9.641 -3.792 -15.289 1.00 80.06 77 GLN A O 1
ATOM 571 N N . ILE A 1 78 ? 11.425 -3.367 -13.984 1.00 84.25 78 ILE A N 1
ATOM 572 C CA . ILE A 1 78 ? 10.689 -3.271 -12.712 1.00 84.25 78 ILE A CA 1
ATOM 573 C C . ILE A 1 78 ? 10.646 -1.826 -12.200 1.00 84.25 78 ILE A C 1
ATOM 575 O O . ILE A 1 78 ? 9.592 -1.352 -11.773 1.00 84.25 78 ILE A O 1
ATOM 579 N N . THR A 1 79 ? 11.761 -1.095 -12.287 1.00 88.25 79 THR A N 1
ATOM 580 C CA . THR A 1 79 ? 11.921 0.234 -11.663 1.00 88.25 79 THR A CA 1
ATOM 581 C C . THR A 1 79 ? 10.890 1.259 -12.140 1.00 88.25 79 THR A C 1
ATOM 583 O O . THR A 1 79 ? 10.483 2.140 -11.383 1.00 88.25 79 THR A O 1
ATOM 586 N N . HIS A 1 80 ? 10.449 1.164 -13.397 1.00 87.88 80 HIS A N 1
ATOM 587 C CA . HIS A 1 80 ? 9.620 2.188 -14.032 1.00 87.88 80 HIS A CA 1
ATOM 588 C C . HIS A 1 80 ? 8.199 1.730 -14.375 1.00 87.88 80 HIS A C 1
ATOM 590 O O . HIS A 1 80 ? 7.486 2.465 -15.061 1.00 87.88 80 HIS A O 1
ATOM 596 N N . ILE A 1 81 ? 7.746 0.586 -13.844 1.00 86.69 81 ILE A N 1
ATOM 597 C CA . ILE A 1 81 ? 6.397 0.052 -14.113 1.00 86.69 81 ILE A CA 1
ATOM 598 C C . ILE A 1 81 ? 5.299 1.062 -13.748 1.00 86.69 81 ILE A C 1
ATOM 600 O O . ILE A 1 81 ? 4.358 1.264 -14.509 1.00 86.69 81 ILE A O 1
ATOM 604 N N . ALA A 1 82 ? 5.429 1.764 -12.619 1.00 87.31 82 ALA A N 1
ATOM 605 C CA . ALA A 1 82 ? 4.427 2.756 -12.221 1.00 87.31 82 ALA A CA 1
ATOM 606 C C . ALA A 1 82 ? 4.326 3.932 -13.214 1.00 87.31 82 ALA A C 1
ATOM 608 O O . ALA A 1 82 ? 3.249 4.483 -13.442 1.00 87.31 82 ALA A O 1
ATOM 609 N N . LYS A 1 83 ? 5.449 4.297 -13.846 1.00 89.44 83 LYS A N 1
ATOM 610 C CA . LYS A 1 83 ? 5.498 5.339 -14.875 1.00 89.44 83 LYS A CA 1
ATOM 611 C C . LYS A 1 83 ? 4.944 4.832 -16.208 1.00 89.44 83 LYS A C 1
ATOM 613 O O . LYS A 1 83 ? 4.230 5.586 -16.863 1.00 89.44 83 LYS A O 1
ATOM 618 N N . SER A 1 84 ? 5.251 3.594 -16.605 1.00 88.31 84 SER A N 1
ATOM 619 C CA . SER A 1 84 ? 4.780 3.016 -17.873 1.00 88.31 84 SER A CA 1
ATOM 620 C C . SER A 1 84 ? 3.276 2.733 -17.870 1.00 88.31 84 SER A C 1
ATOM 622 O O . SER A 1 84 ? 2.614 3.002 -18.868 1.00 88.31 84 SER A O 1
ATOM 624 N N . ALA A 1 85 ? 2.722 2.284 -16.740 1.00 86.88 85 ALA A N 1
ATOM 625 C CA . ALA A 1 85 ? 1.282 2.094 -16.548 1.00 86.88 85 ALA A CA 1
ATOM 626 C C . ALA A 1 85 ? 0.507 3.416 -16.352 1.00 86.88 85 ALA A C 1
ATOM 628 O O . ALA A 1 85 ? -0.720 3.450 -16.443 1.00 86.88 85 ALA A O 1
ATOM 629 N N . GLY A 1 86 ? 1.220 4.521 -16.114 1.00 93.62 86 GLY A N 1
ATOM 630 C CA . GLY A 1 86 ? 0.651 5.839 -15.872 1.00 93.62 86 GLY A CA 1
ATOM 631 C C . GLY A 1 86 ? 0.430 6.108 -14.386 1.00 93.62 86 GLY A C 1
ATOM 632 O O . GLY A 1 86 ? -0.397 5.482 -13.726 1.00 93.62 86 GLY A O 1
ATOM 633 N N . TRP A 1 87 ? 1.130 7.120 -13.872 1.00 92.19 87 TRP A N 1
ATOM 634 C CA . TRP A 1 87 ? 1.137 7.463 -12.449 1.00 92.19 87 TRP A CA 1
ATOM 635 C C . TRP A 1 87 ? -0.255 7.669 -11.846 1.00 92.19 87 TRP A C 1
ATOM 637 O O . TRP A 1 87 ? -0.521 7.179 -10.753 1.00 92.19 87 TRP A O 1
ATOM 647 N N . GLY A 1 88 ? -1.145 8.368 -12.557 1.00 94.19 88 GLY A N 1
ATOM 648 C CA . GLY A 1 88 ? -2.508 8.623 -12.085 1.00 94.19 88 GLY A CA 1
ATOM 649 C C . GLY A 1 88 ? -3.347 7.349 -11.969 1.00 94.19 88 GLY A C 1
ATOM 650 O O . GLY A 1 88 ? -4.071 7.187 -10.986 1.00 94.19 88 GLY A O 1
ATOM 651 N N . THR A 1 89 ? -3.207 6.429 -12.927 1.00 95.06 89 THR A N 1
ATOM 652 C CA . THR A 1 89 ? -3.897 5.133 -12.927 1.00 95.06 89 THR A CA 1
ATOM 653 C C . THR A 1 89 ? -3.433 4.294 -11.747 1.00 95.06 89 THR A C 1
ATOM 655 O O . THR A 1 89 ? -4.244 3.944 -10.893 1.00 95.06 89 THR A O 1
ATOM 658 N N . VAL A 1 90 ? -2.120 4.079 -11.628 1.00 94.25 90 VAL A N 1
ATOM 659 C CA . VAL A 1 90 ? -1.540 3.246 -10.565 1.00 94.25 90 VAL A CA 1
ATOM 660 C C . VAL A 1 90 ? -1.838 3.834 -9.186 1.00 94.25 90 VAL A C 1
ATOM 662 O O . VAL A 1 90 ? -2.202 3.103 -8.268 1.00 94.25 90 VAL A O 1
ATOM 665 N N . PHE A 1 91 ? -1.756 5.157 -9.023 1.00 97.19 91 PHE A N 1
ATOM 666 C CA . PHE A 1 91 ? -2.137 5.808 -7.770 1.00 97.19 91 PHE A CA 1
ATOM 667 C C . PHE A 1 91 ? -3.611 5.566 -7.423 1.00 97.19 91 PHE A C 1
ATOM 669 O O . PHE A 1 91 ? -3.928 5.194 -6.293 1.00 97.19 91 PHE A O 1
ATOM 676 N N . THR A 1 92 ? -4.512 5.723 -8.395 1.00 97.88 92 THR A N 1
ATOM 677 C CA . THR A 1 92 ? -5.951 5.509 -8.191 1.00 97.88 92 THR A CA 1
ATOM 678 C C . THR A 1 92 ? -6.262 4.058 -7.828 1.00 97.88 92 THR A C 1
ATOM 680 O O . THR A 1 92 ? -7.013 3.819 -6.884 1.00 97.88 92 THR A O 1
ATOM 683 N N . GLU A 1 93 ? -5.646 3.089 -8.506 1.00 96.38 93 GLU A N 1
ATOM 684 C CA . GLU A 1 93 ? -5.772 1.662 -8.182 1.00 96.38 93 GLU A CA 1
ATOM 685 C C . GLU A 1 93 ? -5.374 1.373 -6.731 1.00 96.38 93 GLU A C 1
ATOM 687 O O . GLU A 1 93 ? -6.073 0.645 -6.027 1.00 96.38 93 GLU A O 1
ATOM 692 N N . HIS A 1 94 ? -4.305 2.003 -6.242 1.00 97.94 94 HIS A N 1
ATOM 693 C CA . HIS A 1 94 ? -3.856 1.839 -4.862 1.00 97.94 94 HIS A CA 1
ATOM 694 C C . HIS A 1 94 ? -4.798 2.491 -3.841 1.00 97.94 94 HIS A C 1
ATOM 696 O O . HIS A 1 94 ? -5.015 1.932 -2.762 1.00 97.94 94 HIS A O 1
ATOM 702 N N . LEU A 1 95 ? -5.403 3.640 -4.164 1.00 98.25 95 LEU A N 1
ATOM 703 C CA . LEU A 1 95 ? -6.456 4.229 -3.329 1.00 98.25 95 LEU A CA 1
ATOM 704 C C . LEU A 1 95 ? -7.669 3.297 -3.233 1.00 98.25 95 LEU A C 1
ATOM 706 O O . LEU A 1 95 ? -8.176 3.058 -2.135 1.00 98.25 95 LEU A O 1
ATOM 710 N N . VAL A 1 96 ? -8.105 2.737 -4.366 1.00 98.06 96 VAL A N 1
ATOM 711 C CA . VAL A 1 96 ? -9.207 1.766 -4.418 1.00 98.06 96 VAL A CA 1
ATOM 712 C C . VAL A 1 96 ? -8.857 0.516 -3.612 1.00 98.06 96 VAL A C 1
ATOM 714 O O . VAL A 1 96 ? -9.666 0.094 -2.787 1.00 98.06 96 VAL A O 1
ATOM 717 N N . PHE A 1 97 ? -7.646 -0.027 -3.769 1.00 97.50 97 PHE A N 1
ATOM 718 C CA . PHE A 1 97 ? -7.134 -1.131 -2.954 1.00 97.50 97 PHE A CA 1
ATOM 719 C C . PHE A 1 97 ? -7.275 -0.837 -1.455 1.00 97.50 97 PHE A C 1
ATOM 721 O O . PHE A 1 97 ? -7.837 -1.648 -0.717 1.00 97.50 97 PHE A O 1
ATOM 728 N N . GLY A 1 98 ? -6.830 0.338 -1.005 1.00 98.00 98 GLY A N 1
ATOM 729 C CA . GLY A 1 98 ? -6.913 0.738 0.396 1.00 98.00 98 GLY A CA 1
ATOM 730 C C . GLY A 1 98 ? -8.352 0.827 0.915 1.00 98.00 98 GLY A C 1
ATOM 731 O O . GLY A 1 98 ? -8.659 0.314 1.994 1.00 98.00 98 GLY A O 1
ATOM 732 N N . VAL A 1 99 ? -9.262 1.416 0.135 1.00 97.25 99 VAL A N 1
ATOM 733 C CA . VAL A 1 99 ? -10.694 1.497 0.479 1.00 97.25 99 VAL A CA 1
ATOM 734 C C . VAL A 1 99 ? -11.329 0.109 0.559 1.00 97.25 99 VAL A C 1
ATOM 736 O O . VAL A 1 99 ? -12.020 -0.193 1.535 1.00 97.25 99 VAL A O 1
ATOM 739 N N . VAL A 1 100 ? -11.078 -0.750 -0.434 1.00 97.31 100 VAL A N 1
ATOM 740 C CA . VAL A 1 100 ? -11.594 -2.127 -0.470 1.00 97.31 100 VAL A CA 1
ATOM 741 C C . VAL A 1 100 ? -11.079 -2.919 0.726 1.00 97.31 100 VAL A C 1
ATOM 743 O O . VAL A 1 100 ? -11.855 -3.599 1.392 1.00 97.31 100 VAL A O 1
ATOM 746 N N . LEU A 1 101 ? -9.801 -2.783 1.069 1.00 96.75 101 LEU A N 1
ATOM 747 C CA . LEU A 1 101 ? -9.207 -3.421 2.237 1.00 96.75 101 LEU A CA 1
ATOM 748 C C . LEU A 1 101 ? -9.863 -2.957 3.550 1.00 96.75 101 LEU A C 1
ATOM 750 O O . LEU A 1 101 ? -10.215 -3.783 4.397 1.00 96.75 101 LEU A O 1
ATOM 754 N N . GLY A 1 102 ? -10.091 -1.649 3.701 1.00 96.12 102 GLY A N 1
ATOM 755 C CA . GLY A 1 102 ? -10.844 -1.085 4.821 1.00 96.12 102 GLY A CA 1
ATOM 756 C C . GLY A 1 102 ? -12.261 -1.653 4.919 1.00 96.12 102 GLY A C 1
ATOM 757 O O . GLY A 1 102 ? -12.709 -2.024 6.008 1.00 96.12 102 GLY A O 1
ATOM 758 N N . ALA A 1 103 ? -12.947 -1.795 3.781 1.00 95.94 103 ALA A N 1
ATOM 759 C CA . ALA A 1 103 ? -14.280 -2.386 3.708 1.00 95.94 103 ALA A CA 1
ATOM 760 C C . ALA A 1 103 ? -14.271 -3.874 4.090 1.00 95.94 103 ALA A C 1
ATOM 762 O O . ALA A 1 103 ? -15.101 -4.306 4.890 1.00 95.94 103 ALA A O 1
ATOM 763 N N . LEU A 1 104 ? -13.312 -4.654 3.587 1.00 94.81 104 LEU A N 1
ATOM 764 C CA . LEU A 1 104 ? -13.172 -6.074 3.914 1.00 94.81 104 LEU A CA 1
ATOM 765 C C . LEU A 1 104 ? -12.933 -6.286 5.412 1.00 94.81 104 LEU A C 1
ATOM 767 O O . LEU A 1 104 ? -13.606 -7.116 6.025 1.00 94.81 104 LEU A O 1
ATOM 771 N N . LEU A 1 105 ? -12.058 -5.494 6.038 1.00 93.94 105 LEU A N 1
ATOM 772 C CA . LEU A 1 105 ? -11.853 -5.552 7.489 1.00 93.94 105 LEU A CA 1
ATOM 773 C C . LEU A 1 105 ? -13.108 -5.139 8.263 1.00 93.94 105 LEU A C 1
ATOM 775 O O . LEU A 1 105 ? -13.458 -5.774 9.259 1.00 93.94 105 LEU A O 1
ATOM 779 N N . MET A 1 106 ? -13.824 -4.115 7.797 1.00 92.88 106 MET A N 1
ATOM 780 C CA . MET A 1 106 ? -15.088 -3.687 8.395 1.00 92.88 106 MET A CA 1
ATOM 781 C C . MET A 1 106 ? -16.130 -4.813 8.395 1.00 92.88 106 MET A C 1
ATOM 783 O O . MET A 1 106 ? -16.768 -5.072 9.421 1.00 92.88 106 MET A O 1
ATOM 787 N N . LEU A 1 107 ? -16.292 -5.494 7.260 1.00 90.75 107 LEU A N 1
ATOM 788 C CA . LEU A 1 107 ? -17.211 -6.619 7.101 1.00 90.75 107 LEU A CA 1
ATOM 789 C C . LEU A 1 107 ? -16.763 -7.832 7.928 1.00 90.75 107 LEU A C 1
ATOM 791 O O . LEU A 1 107 ? -17.589 -8.439 8.613 1.00 90.75 107 LEU A O 1
ATOM 795 N N . GLY A 1 108 ? -15.460 -8.121 7.951 1.00 85.88 108 GLY A N 1
ATOM 796 C CA . GLY A 1 108 ? -14.867 -9.175 8.772 1.00 85.88 108 GLY A CA 1
ATOM 797 C C . GLY A 1 108 ? -15.152 -8.979 10.263 1.00 85.88 108 GLY A C 1
ATOM 798 O O . GLY A 1 108 ? -15.699 -9.873 10.909 1.00 85.88 108 GLY A O 1
ATOM 799 N N . VAL A 1 109 ? -14.903 -7.781 10.803 1.00 76.12 109 VAL A N 1
ATOM 800 C CA . VAL A 1 109 ? -15.184 -7.453 12.215 1.00 76.12 109 VAL A CA 1
ATOM 801 C C . VAL A 1 109 ? -16.671 -7.607 12.550 1.00 76.12 109 VAL A C 1
ATOM 803 O O . VAL A 1 109 ? -17.018 -8.115 13.618 1.00 76.12 109 VAL A O 1
ATOM 806 N N . ARG A 1 110 ? -17.565 -7.183 11.650 1.00 76.62 110 ARG A N 1
ATOM 807 C CA . ARG A 1 110 ? -19.018 -7.332 11.834 1.00 76.62 110 ARG A CA 1
ATOM 808 C C . ARG A 1 110 ? -19.443 -8.800 11.866 1.00 76.62 110 ARG A C 1
ATOM 810 O O . ARG A 1 110 ? -20.266 -9.164 12.706 1.00 76.62 110 ARG A O 1
ATOM 817 N N . SER A 1 111 ? -18.884 -9.625 10.981 1.00 78.19 111 SER A N 1
ATOM 818 C CA . SER A 1 111 ? -19.191 -11.058 10.917 1.00 78.19 111 SER A CA 1
ATOM 819 C C . SER A 1 111 ? -18.776 -11.790 12.198 1.00 78.19 111 SER A C 1
ATOM 821 O O . SER A 1 111 ? -19.587 -12.511 12.775 1.00 78.19 111 SER A O 1
ATOM 823 N N . TRP A 1 112 ? -17.576 -11.505 12.713 1.00 73.50 112 TRP A N 1
ATOM 824 C CA . TRP A 1 112 ? -17.063 -12.110 13.941 1.00 73.50 112 TRP A CA 1
ATOM 825 C C . TRP A 1 112 ? -17.936 -11.786 15.156 1.00 73.50 112 TRP A C 1
ATOM 827 O O . TRP A 1 112 ? -18.330 -12.685 15.896 1.00 73.50 112 TRP A 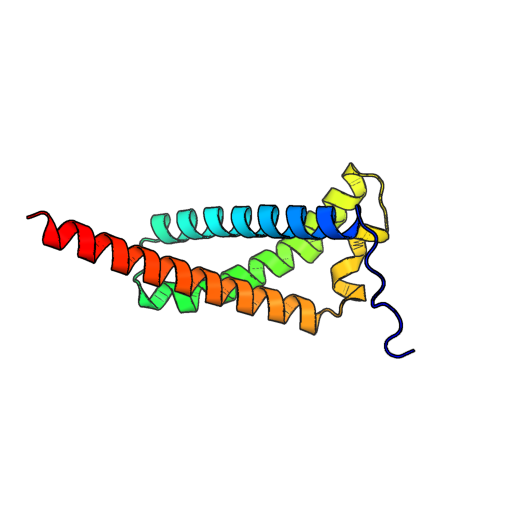O 1
ATOM 837 N N . LYS A 1 113 ? -18.304 -10.506 15.326 1.00 74.19 113 LYS A N 1
ATOM 838 C CA . LYS A 1 113 ? -19.182 -10.075 16.425 1.00 74.19 113 LYS A CA 1
ATOM 839 C C . LYS A 1 113 ? -20.527 -10.804 16.403 1.00 74.19 113 LYS A C 1
ATOM 841 O O . LYS A 1 113 ? -20.997 -11.233 17.451 1.00 74.19 113 LYS A O 1
ATOM 846 N N . ARG A 1 114 ? -21.122 -10.980 15.218 1.00 77.19 114 ARG A N 1
ATOM 847 C CA . ARG A 1 114 ? -22.407 -11.677 15.062 1.00 77.19 114 ARG A CA 1
ATOM 848 C C . ARG A 1 114 ? -22.326 -13.133 15.524 1.00 77.19 114 ARG A C 1
ATOM 850 O O . ARG A 1 114 ? -23.183 -13.550 16.290 1.00 77.19 114 ARG A O 1
ATOM 857 N N . VAL A 1 115 ? -21.292 -13.867 15.102 1.00 77.31 115 VAL A N 1
ATOM 858 C CA . VAL A 1 115 ? -21.084 -15.274 15.493 1.00 77.31 115 VAL A CA 1
ATOM 859 C C . VAL A 1 115 ? -20.864 -15.404 17.001 1.00 77.31 115 VAL A C 1
ATOM 861 O O . VAL A 1 115 ? -21.462 -16.270 17.635 1.00 77.31 1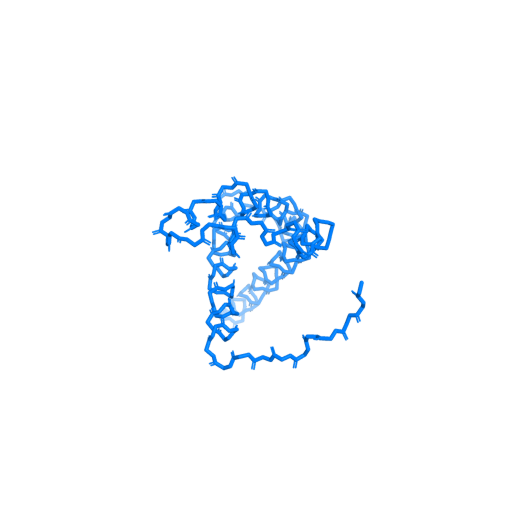15 VAL A O 1
ATOM 864 N N . SER A 1 116 ? -20.062 -14.517 17.600 1.00 77.50 116 SER A N 1
ATOM 865 C CA . SER A 1 116 ? -19.826 -14.546 19.049 1.00 77.50 116 SER A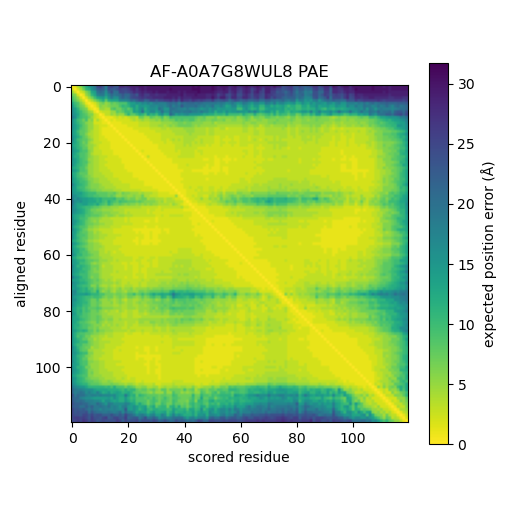 CA 1
ATOM 866 C C . SER A 1 116 ? -21.078 -14.249 19.878 1.00 77.50 116 SER A C 1
ATOM 868 O O . SER A 1 116 ? -21.209 -14.770 20.977 1.00 77.50 116 SER A O 1
ATOM 870 N N . SER A 1 117 ? -22.008 -13.439 19.360 1.00 72.00 117 SER A N 1
ATOM 871 C CA . SER A 1 117 ? -23.259 -13.108 20.055 1.00 72.00 117 SER A CA 1
ATOM 872 C C . SER A 1 117 ? -24.332 -14.194 19.954 1.00 72.00 117 SER A C 1
ATOM 874 O O . SER A 1 117 ? -25.259 -14.169 20.748 1.00 72.00 117 SER A O 1
ATOM 876 N N . SER A 1 118 ? -24.231 -15.123 18.999 1.00 73.62 118 SER A N 1
ATOM 877 C CA . SER A 1 118 ? -25.145 -16.273 18.868 1.00 73.62 118 SER A CA 1
ATOM 878 C C . SER A 1 118 ? -24.693 -17.524 19.631 1.00 73.62 118 SER A C 1
ATOM 880 O O . SER A 1 118 ? -25.406 -18.520 19.636 1.00 73.62 118 SER A O 1
ATOM 882 N N . ALA A 1 119 ? -23.491 -17.501 20.213 1.00 66.06 119 ALA A N 1
ATOM 883 C CA . ALA A 1 119 ? -22.901 -18.620 20.952 1.00 66.06 119 ALA A CA 1
ATOM 884 C C . ALA A 1 119 ? -23.097 -18.519 22.482 1.00 66.06 119 ALA A C 1
ATOM 886 O O . ALA A 1 119 ? -22.539 -19.331 23.217 1.00 66.06 119 ALA A O 1
ATOM 887 N N . VAL A 1 120 ? -23.856 -17.519 22.944 1.00 56.06 120 VAL A N 1
ATOM 888 C CA . VAL A 1 120 ? -24.225 -17.248 24.345 1.00 56.06 120 VAL A CA 1
ATOM 889 C C . VAL A 1 120 ? -25.742 -17.267 24.443 1.00 56.06 120 VAL A C 1
ATOM 891 O O . VAL A 1 120 ? -26.251 -17.809 25.446 1.00 56.06 120 VAL A O 1
#